Protein AF-A0A3C0CIH8-F1 (afdb_monomer_lite)

Secondary structure (DSSP, 8-state):
--TTSPPPPEEEEEEEEETT-HHHHHHHHHHTT---EEEEEEE---S-HHHHHTT----EEEEEEEEEEGGGGGGHHHH--

Foldseek 3Di:
DPPPPDPFDKDKDKDKAQPPCQVVLVVLCVVVVQPDKDKDKFFAAQPDPVCVVVVRRRRIIIIMITIDGPVCVVVVVVSVD

Structure (mmCIF, N/CA/C/O backbone):
data_AF-A0A3C0CIH8-F1
#
_entry.id   AF-A0A3C0CIH8-F1
#
loop_
_atom_site.group_PDB
_atom_site.id
_atom_site.type_symbol
_atom_site.label_atom_id
_atom_site.label_alt_id
_atom_site.label_comp_id
_atom_site.label_asym_id
_atom_site.label_entity_id
_atom_site.label_seq_id
_atom_site.pdbx_PDB_ins_code
_atom_site.Cartn_x
_atom_site.Cartn_y
_atom_site.Cartn_z
_atom_site.occupancy
_atom_site.B_iso_or_equiv
_atom_site.auth_seq_id
_atom_site.auth_comp_id
_atom_site.auth_asym_id
_atom_site.auth_atom_id
_atom_site.pdbx_PDB_model_num
ATOM 1 N N . MET A 1 1 ? 16.735 -12.079 -14.485 1.00 47.59 1 MET A N 1
ATOM 2 C CA . MET A 1 1 ? 18.129 -11.653 -14.750 1.00 47.59 1 MET A CA 1
ATOM 3 C C . MET A 1 1 ? 18.127 -10.542 -15.789 1.00 47.59 1 MET A C 1
ATOM 5 O O . MET A 1 1 ? 17.640 -10.748 -16.891 1.00 47.59 1 MET A O 1
ATOM 9 N N . ASN A 1 2 ? 18.613 -9.358 -15.431 1.00 52.41 2 ASN A N 1
ATOM 10 C CA . ASN A 1 2 ? 19.005 -8.296 -16.363 1.00 52.41 2 ASN A CA 1
ATOM 11 C C . ASN A 1 2 ? 20.446 -8.575 -16.843 1.00 52.41 2 ASN A C 1
ATOM 13 O O . ASN A 1 2 ? 21.229 -9.212 -16.142 1.00 52.41 2 ASN A O 1
ATOM 17 N N . LYS A 1 3 ? 20.809 -8.119 -18.045 1.00 62.66 3 LYS A N 1
ATOM 18 C CA . LYS A 1 3 ? 22.053 -8.508 -18.742 1.00 62.66 3 LYS A CA 1
ATOM 19 C C . LYS A 1 3 ? 23.374 -8.080 -18.055 1.00 62.66 3 LYS A C 1
ATOM 21 O O . LYS A 1 3 ? 24.431 -8.419 -18.562 1.00 62.66 3 LYS A O 1
ATOM 26 N N . ASN A 1 4 ? 23.322 -7.407 -16.898 1.00 62.34 4 ASN A N 1
ATOM 27 C CA . ASN A 1 4 ? 24.481 -6.802 -16.218 1.00 62.34 4 ASN A CA 1
ATOM 28 C C . ASN A 1 4 ? 24.770 -7.355 -14.807 1.00 62.34 4 ASN A C 1
ATOM 30 O O . ASN A 1 4 ? 25.511 -6.725 -14.059 1.00 62.34 4 ASN A O 1
ATOM 34 N N . GLY A 1 5 ? 24.173 -8.476 -14.386 1.00 57.41 5 GLY A N 1
ATOM 35 C CA . GLY A 1 5 ? 24.500 -9.116 -13.097 1.00 57.41 5 GLY A CA 1
ATOM 36 C C . GLY A 1 5 ? 24.151 -8.311 -11.831 1.00 57.41 5 GLY A C 1
ATOM 37 O O . GLY A 1 5 ? 24.360 -8.803 -10.726 1.00 57.41 5 GLY A O 1
ATOM 38 N N . ARG A 1 6 ? 23.591 -7.098 -11.955 1.00 62.12 6 ARG A N 1
ATOM 39 C CA . ARG A 1 6 ? 23.083 -6.314 -10.821 1.00 62.12 6 ARG A CA 1
ATOM 40 C C . ARG A 1 6 ? 21.699 -6.835 -10.432 1.00 62.12 6 ARG A C 1
ATOM 42 O O . ARG A 1 6 ? 20.827 -6.838 -11.303 1.00 62.12 6 ARG A O 1
ATOM 49 N N . PRO A 1 7 ? 21.457 -7.237 -9.172 1.00 65.94 7 PRO A N 1
ATOM 50 C CA . PRO A 1 7 ? 20.133 -7.678 -8.751 1.00 65.94 7 PRO A CA 1
ATOM 51 C C . PRO A 1 7 ? 19.098 -6.602 -9.093 1.00 65.94 7 PRO A C 1
ATOM 53 O O . PRO A 1 7 ? 19.364 -5.406 -8.971 1.00 65.94 7 PRO A O 1
ATOM 56 N N . ALA A 1 8 ? 17.940 -7.021 -9.601 1.00 76.00 8 ALA A N 1
ATOM 57 C CA . ALA A 1 8 ? 16.868 -6.089 -9.912 1.00 76.00 8 ALA A CA 1
ATOM 58 C C . ALA A 1 8 ? 16.390 -5.441 -8.605 1.00 76.00 8 ALA A C 1
ATOM 60 O O . ALA A 1 8 ? 15.906 -6.140 -7.718 1.00 76.00 8 ALA A O 1
ATOM 61 N N . THR A 1 9 ? 16.550 -4.123 -8.477 1.00 87.19 9 THR A N 1
ATOM 62 C CA . THR A 1 9 ? 16.084 -3.384 -7.301 1.00 87.19 9 THR A CA 1
ATOM 63 C C . THR A 1 9 ? 14.560 -3.327 -7.305 1.00 87.19 9 THR A C 1
ATOM 65 O O . THR A 1 9 ? 13.948 -2.857 -8.270 1.00 87.19 9 THR A O 1
ATOM 68 N N . VAL A 1 10 ? 13.959 -3.802 -6.219 1.00 87.75 10 VAL A N 1
ATOM 69 C CA . VAL A 1 10 ? 12.514 -3.786 -5.985 1.00 87.75 10 VAL A CA 1
ATOM 70 C C . VAL A 1 10 ? 12.217 -2.755 -4.901 1.00 87.75 10 VAL A C 1
ATOM 72 O O . VAL A 1 10 ? 12.906 -2.710 -3.886 1.00 87.75 10 VAL A O 1
ATOM 75 N N . GLY A 1 11 ? 11.211 -1.917 -5.134 1.00 89.44 11 GLY A N 1
ATOM 76 C CA . GLY A 1 11 ? 10.641 -1.010 -4.145 1.00 89.44 11 GLY A CA 1
ATOM 77 C C . GLY A 1 11 ? 9.341 -1.570 -3.571 1.00 89.44 11 GLY A C 1
ATOM 78 O O . GLY A 1 11 ? 8.603 -2.280 -4.258 1.00 89.44 11 GLY A O 1
ATOM 79 N N . LEU A 1 12 ? 9.054 -1.225 -2.316 1.00 91.00 12 LEU A N 1
ATOM 80 C CA . LEU A 1 12 ? 7.759 -1.456 -1.684 1.00 91.00 12 LEU A CA 1
ATOM 81 C C . LEU A 1 12 ? 6.987 -0.136 -1.662 1.00 91.00 12 LEU A C 1
ATOM 83 O O . LEU A 1 12 ? 7.380 0.799 -0.968 1.00 91.00 12 LEU A O 1
ATOM 87 N N . MET A 1 13 ? 5.893 -0.068 -2.414 1.00 90.50 13 MET A N 1
ATOM 88 C CA . MET A 1 13 ? 4.945 1.037 -2.326 1.00 90.50 13 MET A CA 1
ATOM 89 C C . MET A 1 13 ? 3.885 0.707 -1.274 1.00 90.50 13 MET A C 1
ATOM 91 O O . MET A 1 13 ? 3.293 -0.372 -1.309 1.00 90.50 13 MET A O 1
ATOM 95 N N . VAL A 1 14 ? 3.645 1.650 -0.362 1.00 92.25 14 VAL A N 1
ATOM 96 C CA . VAL A 1 14 ? 2.599 1.563 0.664 1.00 92.25 14 VAL A CA 1
ATOM 97 C C . VAL A 1 14 ? 1.561 2.640 0.381 1.00 92.25 14 VAL A C 1
ATOM 99 O O . VAL A 1 14 ? 1.869 3.829 0.430 1.00 92.25 14 VAL A O 1
ATOM 102 N N . THR A 1 15 ? 0.335 2.227 0.077 1.00 90.50 15 THR A N 1
ATOM 103 C CA . THR A 1 15 ? -0.782 3.129 -0.219 1.00 90.50 15 THR A CA 1
ATOM 104 C C . THR A 1 15 ? -1.786 3.067 0.926 1.00 90.50 15 THR A C 1
ATOM 106 O O . THR A 1 15 ? -2.322 2.001 1.212 1.00 90.50 15 THR A O 1
ATOM 109 N N . ILE A 1 16 ? -2.034 4.199 1.590 1.00 90.75 16 ILE A N 1
ATOM 110 C CA . ILE A 1 16 ? -2.991 4.322 2.700 1.00 90.75 16 ILE A CA 1
ATOM 111 C C . ILE A 1 16 ? -4.222 5.056 2.177 1.00 90.75 16 ILE A C 1
ATOM 113 O O . ILE A 1 16 ? -4.111 6.162 1.653 1.00 90.75 16 ILE A O 1
ATOM 117 N N . LEU A 1 17 ? -5.386 4.432 2.298 1.00 89.31 17 LEU A N 1
ATOM 118 C CA . LEU A 1 17 ? -6.638 4.877 1.691 1.00 89.31 17 LEU A CA 1
ATOM 119 C C . LEU A 1 17 ? -7.755 4.841 2.726 1.00 89.31 17 LEU A C 1
ATOM 121 O O . LEU A 1 17 ? -7.670 4.111 3.712 1.00 89.31 17 LEU A O 1
ATOM 125 N N . ASP A 1 18 ? -8.835 5.579 2.489 1.00 88.50 18 ASP A N 1
ATOM 126 C CA . ASP A 1 18 ? -10.065 5.376 3.260 1.00 88.50 18 ASP A CA 1
ATOM 127 C C . ASP A 1 18 ? -10.588 3.947 3.069 1.00 88.50 18 ASP A C 1
ATOM 129 O O . ASP A 1 18 ? -10.365 3.319 2.028 1.00 88.50 18 ASP A O 1
ATOM 133 N N . ARG A 1 19 ? -11.283 3.428 4.084 1.00 91.00 19 ARG A N 1
ATOM 134 C CA . ARG A 1 19 ? -11.913 2.105 4.035 1.00 91.00 19 ARG A CA 1
ATOM 135 C C . ARG A 1 19 ? -12.774 1.945 2.774 1.00 91.00 19 ARG A C 1
ATOM 137 O O . ARG A 1 19 ? -13.531 2.839 2.411 1.00 91.00 19 ARG A O 1
ATOM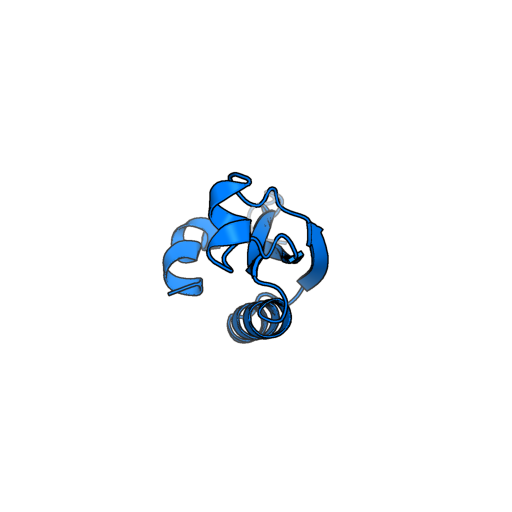 144 N N . GLY A 1 20 ? -12.683 0.779 2.140 1.00 91.50 20 GLY A N 1
ATOM 145 C CA . GLY A 1 20 ? -13.461 0.415 0.956 1.00 91.50 20 GLY A CA 1
ATOM 146 C C . GLY A 1 20 ? -12.828 0.843 -0.370 1.00 91.50 20 GLY A C 1
ATOM 147 O O . GLY A 1 20 ? -13.293 0.418 -1.422 1.00 91.50 20 GLY A O 1
ATOM 148 N N . LYS A 1 21 ? -11.756 1.647 -0.353 1.00 90.81 21 LYS A N 1
ATOM 149 C CA . LYS A 1 21 ? -11.052 2.085 -1.572 1.00 90.81 21 LYS A CA 1
ATOM 150 C C . LYS A 1 21 ? -9.868 1.189 -1.944 1.00 90.81 21 LYS A C 1
ATOM 152 O O . LYS A 1 21 ? -9.292 1.347 -3.021 1.00 90.81 21 LYS A O 1
ATOM 157 N N . GLY A 1 22 ? -9.471 0.259 -1.078 1.00 91.94 22 GLY A N 1
ATOM 158 C CA . GLY A 1 22 ? -8.262 -0.533 -1.287 1.00 91.94 22 GLY A CA 1
ATOM 159 C C . GLY A 1 22 ? -8.344 -1.508 -2.465 1.00 91.94 22 GLY A C 1
ATOM 160 O O . GLY A 1 22 ? -7.361 -1.666 -3.186 1.00 91.94 22 GLY A O 1
ATOM 161 N N . GLU A 1 23 ? -9.505 -2.118 -2.718 1.00 92.25 23 GLU A N 1
ATOM 162 C CA . GLU A 1 23 ? -9.691 -3.021 -3.867 1.00 92.25 23 GLU A CA 1
ATOM 163 C C . GLU A 1 23 ? -9.563 -2.281 -5.201 1.00 92.25 23 GLU A C 1
ATOM 165 O O . GLU A 1 23 ? -8.895 -2.764 -6.116 1.00 92.25 23 GLU A O 1
ATOM 170 N N . GLN A 1 24 ? -10.119 -1.069 -5.291 1.00 91.81 24 GLN A N 1
ATOM 171 C CA . GLN A 1 24 ? -9.960 -0.210 -6.464 1.00 91.81 24 GLN A CA 1
ATOM 172 C C . GLN A 1 24 ? -8.482 0.129 -6.704 1.00 91.81 24 GLN A C 1
ATOM 174 O O . GLN A 1 24 ? -8.002 0.043 -7.833 1.00 91.81 24 GLN A O 1
ATOM 179 N N . ALA A 1 25 ? -7.735 0.464 -5.650 1.00 89.81 25 ALA A N 1
ATOM 180 C CA . ALA A 1 25 ? -6.307 0.745 -5.770 1.00 89.81 25 ALA A CA 1
ATOM 181 C C . ALA A 1 25 ? -5.495 -0.487 -6.209 1.00 89.81 25 ALA A C 1
ATOM 183 O O . ALA A 1 25 ? -4.605 -0.367 -7.054 1.00 89.81 25 ALA A O 1
ATOM 184 N N . ALA A 1 26 ? -5.817 -1.675 -5.690 1.00 89.44 26 ALA A N 1
ATOM 185 C CA . ALA A 1 26 ? -5.191 -2.924 -6.124 1.00 89.44 26 ALA A CA 1
ATOM 186 C C . ALA A 1 26 ? -5.479 -3.221 -7.607 1.00 89.44 26 ALA A C 1
ATOM 188 O O . ALA A 1 26 ? -4.582 -3.641 -8.339 1.00 89.44 26 ALA A O 1
ATOM 189 N N . GLN A 1 27 ? -6.702 -2.948 -8.068 1.00 90.31 27 GLN A N 1
ATOM 190 C CA . GLN A 1 27 ? -7.094 -3.114 -9.466 1.00 90.31 27 GLN A CA 1
ATOM 191 C C . GLN A 1 27 ? -6.339 -2.151 -10.400 1.00 90.31 27 GLN A C 1
ATOM 193 O O . GLN A 1 27 ? -5.801 -2.597 -11.413 1.00 90.31 27 GLN A O 1
ATOM 198 N N . ILE A 1 28 ? -6.196 -0.873 -10.026 1.00 87.88 28 ILE A N 1
ATOM 199 C CA . ILE A 1 28 ? -5.386 0.103 -10.782 1.00 87.88 28 ILE A CA 1
ATOM 200 C C . ILE A 1 28 ? -3.938 -0.380 -10.907 1.00 87.88 28 ILE A C 1
ATOM 202 O O . ILE A 1 28 ? -3.338 -0.314 -11.979 1.00 87.88 28 ILE A O 1
ATOM 206 N N . CYS A 1 29 ? -3.354 -0.889 -9.822 1.00 86.56 29 CYS A N 1
ATOM 207 C CA . CYS A 1 29 ? -1.977 -1.368 -9.866 1.00 86.56 29 CYS A CA 1
ATOM 208 C C . CYS A 1 29 ? -1.828 -2.606 -10.771 1.00 86.56 29 CYS A C 1
ATOM 210 O O . CYS A 1 29 ? -0.887 -2.677 -11.570 1.00 86.56 29 CYS A O 1
ATOM 212 N N . LYS A 1 30 ? -2.801 -3.524 -10.724 1.00 86.94 30 LYS A N 1
ATOM 213 C CA . LYS A 1 30 ? -2.872 -4.699 -11.599 1.00 86.94 30 LYS A CA 1
ATOM 214 C C . LYS A 1 30 ? -2.933 -4.317 -13.079 1.00 86.94 30 LYS A C 1
ATOM 216 O O . LYS A 1 30 ? -2.194 -4.881 -13.884 1.00 86.94 30 LYS A O 1
ATOM 221 N N . GLU A 1 31 ? -3.762 -3.339 -13.442 1.00 88.12 31 GLU A N 1
ATOM 222 C CA . GLU A 1 31 ? -3.881 -2.823 -14.818 1.00 88.12 31 GLU A CA 1
ATOM 223 C C . GLU A 1 31 ? -2.569 -2.234 -15.345 1.00 88.12 31 GLU A C 1
ATOM 225 O O . GLU A 1 31 ? -2.301 -2.257 -16.547 1.00 88.12 31 GLU A O 1
ATOM 230 N N . ARG A 1 32 ? -1.702 -1.768 -14.444 1.00 83.06 32 ARG A N 1
ATOM 231 C CA . ARG A 1 32 ? -0.389 -1.206 -14.775 1.00 83.06 32 ARG A CA 1
ATOM 232 C C . ARG A 1 32 ? 0.754 -2.224 -14.696 1.00 83.06 32 ARG A C 1
ATOM 234 O O . ARG A 1 32 ? 1.918 -1.833 -14.648 1.00 83.06 32 ARG A O 1
ATOM 241 N N . ASN A 1 33 ? 0.439 -3.521 -14.756 1.00 85.00 33 ASN A N 1
ATOM 242 C CA . ASN A 1 33 ? 1.393 -4.637 -14.712 1.00 85.00 33 ASN A CA 1
ATOM 243 C C . ASN A 1 33 ? 2.233 -4.695 -13.429 1.00 85.00 33 ASN A C 1
ATOM 245 O O . ASN A 1 33 ? 3.369 -5.176 -13.445 1.00 85.00 33 ASN A O 1
ATOM 249 N N . LEU A 1 34 ? 1.678 -4.237 -12.310 1.00 84.69 34 LEU A N 1
ATOM 250 C CA . LEU A 1 34 ? 2.188 -4.574 -10.989 1.00 84.69 34 LEU A CA 1
ATOM 251 C C . LEU A 1 34 ? 1.411 -5.827 -10.550 1.00 84.69 34 LEU A C 1
ATOM 253 O O . LEU A 1 34 ? 0.197 -5.766 -10.431 1.00 84.69 34 LEU A O 1
ATOM 257 N N . PRO A 1 35 ? 2.034 -7.012 -10.436 1.00 74.75 35 PRO A N 1
ATOM 258 C CA . PRO A 1 35 ? 1.271 -8.251 -10.252 1.00 74.75 35 PRO A CA 1
ATOM 259 C C . PRO A 1 35 ? 1.031 -8.608 -8.781 1.00 74.75 35 PRO A C 1
ATOM 261 O O . PRO A 1 35 ? 0.161 -9.424 -8.488 1.00 74.75 35 PRO A O 1
ATOM 264 N N . PHE A 1 36 ? 1.820 -8.048 -7.859 1.00 86.19 36 PHE A N 1
ATOM 265 C CA . PHE A 1 36 ? 1.752 -8.387 -6.441 1.00 86.19 36 PHE A CA 1
ATOM 266 C C . PHE A 1 36 ? 1.211 -7.217 -5.628 1.00 86.19 36 PHE A C 1
ATOM 268 O O . PHE A 1 36 ? 1.888 -6.193 -5.480 1.00 86.19 36 PHE A O 1
ATOM 275 N N . HIS A 1 37 ? 0.023 -7.434 -5.062 1.00 89.38 37 HIS A N 1
ATOM 276 C CA . HIS A 1 37 ? -0.651 -6.534 -4.137 1.00 89.38 37 HIS A CA 1
ATOM 277 C C . HIS A 1 37 ? -1.129 -7.306 -2.920 1.00 89.38 37 HIS A C 1
ATOM 279 O O . HIS A 1 37 ? -1.693 -8.392 -3.049 1.00 89.38 37 HIS A O 1
ATOM 285 N N . PHE A 1 38 ? -0.943 -6.724 -1.745 1.00 92.69 38 PHE A N 1
ATOM 286 C CA . PHE A 1 38 ? -1.492 -7.234 -0.501 1.00 92.69 38 PHE A CA 1
ATOM 287 C C . PHE A 1 38 ? -2.290 -6.125 0.174 1.00 92.69 38 PHE A C 1
ATOM 289 O O . PHE A 1 38 ? -1.745 -5.065 0.474 1.00 92.69 38 PHE A O 1
ATOM 296 N N . LEU A 1 39 ? -3.582 -6.366 0.381 1.00 93.56 39 LEU A N 1
ATOM 297 C CA . LEU A 1 39 ? -4.479 -5.445 1.066 1.00 93.56 39 LEU A CA 1
ATOM 298 C C . LEU A 1 39 ? -4.651 -5.892 2.514 1.00 93.56 39 LEU A C 1
ATOM 300 O O . LEU A 1 39 ? -4.959 -7.053 2.781 1.00 93.56 39 LEU A O 1
ATOM 304 N N . CYS A 1 40 ? -4.495 -4.959 3.444 1.00 94.31 40 CYS A N 1
ATOM 305 C CA . CYS A 1 40 ? -4.874 -5.159 4.830 1.00 94.31 40 CYS A CA 1
ATOM 306 C C . CYS A 1 40 ? -5.654 -3.963 5.369 1.00 94.31 40 CYS A C 1
ATOM 308 O O . CYS A 1 40 ? -5.693 -2.876 4.789 1.00 94.31 40 CYS A O 1
ATOM 310 N N . PHE A 1 41 ? -6.300 -4.179 6.506 1.00 94.19 41 PHE A N 1
ATOM 311 C CA . PHE A 1 41 ? -7.033 -3.134 7.191 1.00 94.19 41 PHE A CA 1
ATOM 312 C C . PHE A 1 41 ? -6.108 -2.399 8.159 1.00 94.19 41 PHE A C 1
ATOM 314 O O . PHE A 1 41 ? -5.528 -2.997 9.061 1.00 94.19 41 PHE A O 1
ATOM 321 N N . GLY A 1 42 ? -5.993 -1.089 7.969 1.00 89.19 42 GLY A N 1
ATOM 322 C CA . GLY A 1 42 ? -5.339 -0.164 8.880 1.00 89.19 42 GLY A CA 1
ATOM 323 C C . GLY A 1 42 ? -6.334 0.593 9.757 1.00 89.19 42 GLY A C 1
ATOM 324 O O . GLY A 1 42 ? -7.526 0.719 9.443 1.00 89.19 42 GLY A O 1
ATOM 325 N N . LEU A 1 43 ? -5.803 1.123 10.854 1.00 86.81 43 LEU A N 1
ATOM 326 C CA . LEU A 1 43 ? -6.452 2.099 11.716 1.00 86.81 43 LEU A CA 1
ATOM 327 C C . LEU A 1 43 ? -5.539 3.329 11.774 1.00 86.81 43 LEU A C 1
ATOM 329 O O . LEU A 1 43 ? -4.378 3.220 12.160 1.00 86.81 43 LEU A O 1
ATOM 333 N N . GLY A 1 44 ? -6.038 4.476 11.333 1.00 79.88 44 GLY A N 1
ATOM 334 C CA . GLY A 1 44 ? -5.362 5.763 11.444 1.00 79.88 44 GLY A CA 1
ATOM 335 C C . GLY A 1 44 ? -5.820 6.524 12.683 1.00 79.88 44 GLY A C 1
ATOM 336 O O . GLY A 1 44 ? -6.845 6.210 13.284 1.00 79.88 44 GLY A O 1
ATOM 337 N N . THR A 1 45 ? -5.090 7.571 13.046 1.00 71.31 45 THR A N 1
ATOM 338 C CA . THR A 1 45 ? -5.570 8.539 14.030 1.00 71.31 45 THR A CA 1
ATOM 339 C C . THR A 1 45 ? -6.521 9.486 13.312 1.00 71.31 45 THR A C 1
ATOM 341 O O . THR A 1 45 ? -6.088 10.242 12.441 1.00 71.31 45 THR A O 1
ATOM 344 N N . ALA A 1 46 ? -7.814 9.444 13.631 1.00 64.19 46 ALA A N 1
ATOM 345 C CA . ALA A 1 46 ? -8.694 10.557 13.295 1.00 64.19 46 ALA A CA 1
ATOM 346 C C . ALA A 1 46 ? -8.064 11.773 13.966 1.00 64.19 46 ALA A C 1
ATOM 348 O O . ALA A 1 46 ? -7.784 11.748 15.165 1.00 64.19 46 ALA A O 1
ATOM 349 N N . ALA A 1 47 ? -7.687 12.774 13.181 1.00 62.12 47 ALA A N 1
ATOM 350 C CA . ALA A 1 47 ? -6.900 13.874 13.703 1.00 62.12 47 ALA A CA 1
ATOM 351 C C . ALA A 1 47 ? -7.799 14.798 14.542 1.00 62.12 47 ALA A C 1
ATOM 353 O O . ALA A 1 47 ? -8.237 15.815 14.035 1.00 62.12 47 ALA A O 1
ATOM 354 N 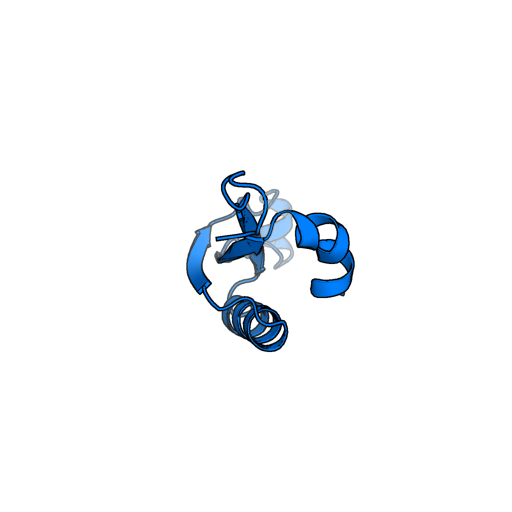N . SER A 1 48 ? -8.027 14.473 15.821 1.00 61.09 48 SER A N 1
ATOM 355 C CA . SER A 1 48 ? -8.732 15.283 16.838 1.00 61.09 48 SER A CA 1
ATOM 356 C C . SER A 1 48 ? -10.223 14.977 17.048 1.00 61.09 48 SER A C 1
ATOM 358 O O . SER A 1 48 ? -10.982 14.829 16.094 1.00 61.09 48 SER A O 1
ATOM 360 N N . ASP A 1 49 ? -10.645 14.997 18.320 1.00 61.03 49 ASP A N 1
ATOM 361 C CA . ASP A 1 49 ? -12.030 14.832 18.801 1.00 61.03 49 ASP A CA 1
ATOM 362 C C . ASP A 1 49 ? -13.017 15.834 18.167 1.00 61.03 49 ASP A C 1
ATOM 364 O O . ASP A 1 49 ? -14.210 15.564 18.051 1.00 61.03 49 ASP A O 1
ATOM 368 N N . LEU A 1 50 ? -12.520 16.984 17.694 1.00 70.31 50 LEU A N 1
ATOM 369 C CA . LEU A 1 50 ? -13.304 17.970 16.942 1.00 70.31 50 LEU A CA 1
ATOM 370 C C . LEU A 1 50 ? -13.758 17.411 15.578 1.00 70.31 50 LEU A C 1
ATOM 372 O O . LEU A 1 50 ? -14.871 17.685 15.136 1.00 70.31 50 LEU A O 1
ATOM 376 N N . LEU A 1 51 ? -12.935 16.587 14.923 1.00 65.19 51 LEU A N 1
ATOM 377 C CA . LEU A 1 51 ? -13.288 15.971 13.644 1.00 65.19 51 LEU A CA 1
ATOM 378 C C . LEU A 1 51 ? -14.385 14.922 13.806 1.00 65.19 51 LEU A C 1
ATOM 380 O O . LEU A 1 51 ? -15.270 14.852 12.960 1.00 65.19 51 LEU A O 1
ATOM 384 N N . ASP A 1 52 ? -14.386 14.155 14.893 1.00 65.50 52 ASP A N 1
ATOM 385 C CA . ASP A 1 52 ? -15.444 13.170 15.136 1.00 65.50 52 ASP A CA 1
ATOM 386 C C . 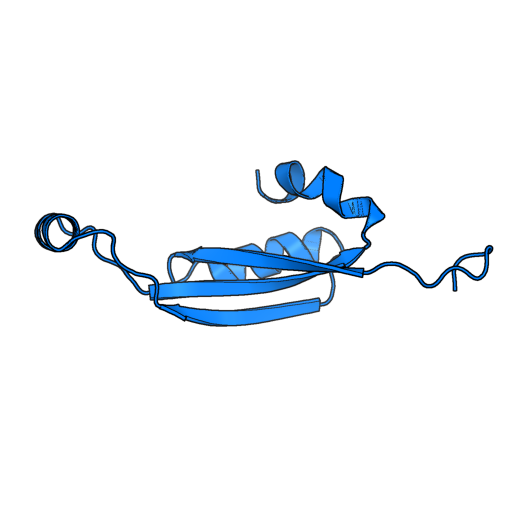ASP A 1 52 ? -16.808 13.841 15.379 1.00 65.50 52 ASP A C 1
ATOM 388 O O . ASP A 1 52 ? -17.812 13.4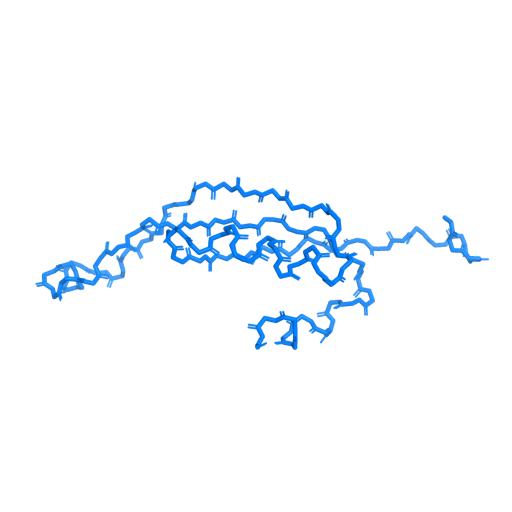20 14.804 1.00 65.50 52 ASP A O 1
ATOM 392 N N . TYR A 1 53 ? -16.851 14.962 16.115 1.00 66.94 53 TYR A N 1
ATOM 393 C CA . TYR A 1 53 ? -18.091 15.729 16.320 1.00 66.94 53 TYR A CA 1
ATOM 394 C C . TYR A 1 53 ? -18.666 16.359 15.041 1.00 66.94 53 TYR A C 1
ATOM 396 O O . TYR A 1 53 ? -19.869 16.606 14.970 1.00 66.94 53 TYR A O 1
ATOM 404 N N . LEU A 1 54 ? -17.837 16.593 14.021 1.00 70.62 54 LEU A N 1
ATOM 405 C CA . LEU A 1 54 ? -18.269 17.077 12.704 1.00 70.62 54 LEU A CA 1
ATOM 406 C C . LEU A 1 54 ? -18.630 15.942 11.724 1.00 70.62 54 LEU A C 1
ATOM 408 O O . LEU A 1 54 ? -18.992 16.224 10.583 1.00 70.62 54 LEU A O 1
ATOM 412 N N . GLY A 1 55 ? -18.537 14.673 12.140 1.00 58.03 55 GLY A N 1
ATOM 413 C CA . GLY A 1 55 ? -18.777 13.504 11.285 1.00 58.03 55 GLY A CA 1
ATOM 414 C C . GLY A 1 55 ? -17.577 13.093 10.421 1.00 58.03 55 GLY A C 1
ATOM 415 O O . GLY A 1 55 ? -17.756 12.452 9.388 1.00 58.03 55 GLY A O 1
ATOM 416 N N . LEU A 1 56 ? -16.358 13.474 10.816 1.00 57.47 56 LEU A N 1
ATOM 417 C CA . LEU A 1 56 ? -15.119 13.349 10.034 1.00 57.47 56 LEU A CA 1
ATOM 418 C C . LEU A 1 56 ? -14.065 12.410 10.657 1.00 57.47 56 LEU A C 1
ATOM 420 O O . LEU A 1 56 ? -12.926 12.391 10.191 1.00 57.47 56 LEU A O 1
ATOM 424 N N . GLY A 1 57 ? -14.385 11.626 11.690 1.00 64.31 57 GLY A N 1
ATOM 425 C CA . GLY A 1 57 ? -13.401 10.776 12.378 1.00 64.31 57 GLY A CA 1
ATOM 426 C C . GLY A 1 57 ? -13.308 9.333 11.887 1.00 64.31 57 GLY A C 1
ATOM 427 O O . GLY A 1 57 ? -12.999 8.425 12.658 1.00 64.31 57 GLY A O 1
ATOM 428 N N . GLU A 1 58 ? -13.514 9.077 10.591 1.00 69.38 58 GLU A N 1
ATOM 429 C CA . GLU A 1 58 ? -13.308 7.726 10.067 1.00 69.38 58 GLU A CA 1
ATOM 430 C C . GLU A 1 58 ? -11.816 7.333 10.077 1.00 69.38 58 GLU A C 1
ATOM 432 O O . GLU A 1 58 ? -11.019 7.632 9.181 1.00 69.38 58 GLU A O 1
ATOM 437 N N . THR A 1 59 ? -11.449 6.614 11.137 1.00 81.19 59 THR A N 1
ATOM 438 C CA . THR A 1 59 ? -10.117 6.053 11.403 1.00 81.19 59 THR A CA 1
ATOM 439 C C . THR A 1 59 ? -9.823 4.805 10.585 1.00 81.19 59 THR A C 1
ATOM 441 O O . THR A 1 59 ? -8.671 4.391 10.462 1.00 81.19 59 THR A O 1
ATOM 444 N N . LYS A 1 60 ? -10.852 4.170 10.026 1.00 88.81 60 LYS A N 1
ATOM 445 C CA . LYS A 1 60 ? -10.714 2.934 9.263 1.00 88.81 60 LYS A CA 1
ATOM 446 C C . LYS A 1 60 ? -10.044 3.230 7.924 1.00 88.81 60 LYS A C 1
ATOM 448 O O . LYS A 1 60 ? -10.569 3.989 7.115 1.00 88.81 60 LYS A O 1
ATOM 453 N N . LYS A 1 61 ? -8.901 2.591 7.681 1.00 90.31 61 LYS A N 1
ATOM 454 C CA . LYS A 1 61 ? -8.128 2.735 6.445 1.00 90.31 61 LYS A CA 1
ATOM 455 C C . LYS A 1 61 ? -7.911 1.392 5.771 1.00 90.31 61 LYS A C 1
ATOM 457 O O . LYS A 1 61 ? -7.729 0.384 6.452 1.00 90.31 61 LYS A O 1
ATOM 462 N N . ASP A 1 62 ? -7.893 1.368 4.452 1.00 93.31 62 ASP A N 1
ATOM 463 C CA . ASP A 1 62 ? -7.294 0.267 3.702 1.00 93.31 62 ASP A CA 1
ATOM 464 C C . ASP A 1 62 ? -5.818 0.587 3.465 1.00 93.31 62 ASP A C 1
ATOM 466 O O . ASP A 1 62 ? -5.464 1.722 3.148 1.00 93.31 62 ASP A O 1
ATOM 470 N N . VAL A 1 63 ? -4.949 -0.407 3.629 1.00 93.81 63 VAL A N 1
ATOM 471 C CA . VAL A 1 63 ? -3.520 -0.291 3.337 1.00 93.81 63 VAL A CA 1
ATOM 472 C C . VAL A 1 63 ? -3.174 -1.312 2.267 1.00 93.81 63 VAL A C 1
ATOM 474 O O . VAL A 1 63 ? -3.383 -2.509 2.455 1.00 93.81 63 VAL A O 1
ATOM 477 N N . VAL A 1 64 ? -2.655 -0.838 1.138 1.00 93.88 64 VAL A N 1
ATOM 478 C CA . VAL A 1 64 ? -2.252 -1.678 0.009 1.00 93.88 64 VAL A CA 1
ATOM 479 C C . VAL A 1 64 ? -0.737 -1.645 -0.123 1.00 93.88 64 VAL A C 1
ATOM 481 O O . VAL A 1 64 ? -0.131 -0.586 -0.284 1.00 93.88 64 VAL A O 1
ATOM 484 N N . PHE A 1 65 ? -0.130 -2.822 -0.060 1.00 93.94 65 PHE A N 1
ATOM 485 C CA . PHE A 1 65 ? 1.289 -3.042 -0.288 1.00 93.94 65 PHE A CA 1
ATOM 486 C C . PHE A 1 65 ? 1.493 -3.544 -1.709 1.00 93.94 65 PHE A C 1
ATOM 488 O O . PHE A 1 65 ? 0.915 -4.561 -2.087 1.00 93.94 65 PHE A O 1
ATOM 495 N N . SER A 1 66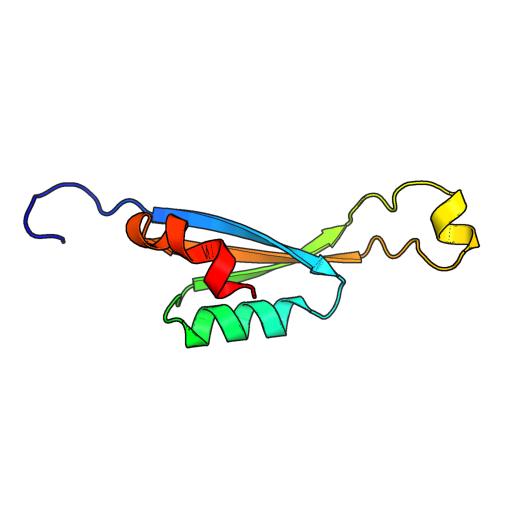 ? 2.343 -2.867 -2.474 1.00 91.50 66 SER A N 1
ATOM 496 C CA . SER A 1 66 ? 2.594 -3.181 -3.880 1.00 91.50 66 SER A CA 1
ATOM 497 C C . SER A 1 66 ? 4.091 -3.266 -4.142 1.00 91.50 66 SER A C 1
ATOM 499 O O . SER A 1 66 ? 4.834 -2.340 -3.811 1.00 91.50 66 SER A O 1
ATOM 501 N N . LEU A 1 67 ? 4.544 -4.358 -4.759 1.00 90.25 67 LEU A N 1
ATOM 502 C CA . LEU A 1 67 ? 5.933 -4.461 -5.209 1.00 90.25 67 LEU A CA 1
ATOM 503 C C . LEU A 1 67 ? 6.085 -3.779 -6.566 1.00 90.25 67 LEU A C 1
ATOM 505 O O . LEU A 1 67 ? 5.346 -4.080 -7.504 1.00 90.25 67 LEU A O 1
ATOM 509 N N . ILE A 1 68 ? 7.067 -2.886 -6.672 1.00 88.81 68 ILE A N 1
ATOM 510 C CA . ILE A 1 68 ? 7.349 -2.136 -7.896 1.00 88.81 68 ILE A CA 1
ATOM 511 C C . ILE A 1 68 ? 8.817 -2.300 -8.303 1.00 88.81 68 ILE A C 1
ATOM 513 O O . ILE A 1 68 ? 9.700 -2.342 -7.443 1.00 88.81 68 ILE A O 1
ATOM 517 N N . PRO A 1 69 ? 9.141 -2.360 -9.602 1.00 87.81 69 PRO A N 1
ATOM 518 C CA . PRO A 1 69 ? 10.517 -2.183 -10.042 1.00 87.81 69 PRO A CA 1
ATOM 519 C C . PRO A 1 69 ? 10.991 -0.770 -9.683 1.00 87.81 69 PRO A C 1
ATOM 521 O O . PRO A 1 69 ? 10.299 0.203 -9.965 1.00 87.81 69 PRO A O 1
ATOM 524 N N . TRP A 1 70 ? 12.190 -0.626 -9.113 1.00 85.31 70 TRP A N 1
ATOM 525 C CA . TRP A 1 70 ? 12.699 0.691 -8.691 1.00 85.31 70 TRP A CA 1
ATOM 526 C C . TRP A 1 70 ? 12.748 1.723 -9.830 1.00 85.31 70 TRP A C 1
ATOM 528 O O . TRP A 1 70 ? 12.491 2.901 -9.621 1.00 85.31 70 TRP A O 1
ATOM 538 N N . LYS A 1 71 ? 13.002 1.266 -11.062 1.00 83.38 71 LYS A N 1
ATOM 539 C CA . LYS A 1 71 ? 12.966 2.095 -12.281 1.00 83.38 71 LYS A CA 1
ATOM 540 C C . LYS A 1 71 ? 11.613 2.777 -12.540 1.00 83.38 71 LYS A C 1
ATOM 542 O O . LYS A 1 71 ? 11.566 3.759 -13.267 1.00 83.38 71 LYS A O 1
ATOM 547 N N . ASP A 1 72 ? 10.531 2.242 -11.977 1.00 82.44 72 ASP A N 1
ATOM 548 C CA . ASP A 1 72 ? 9.170 2.737 -12.167 1.00 82.44 72 ASP A CA 1
ATOM 549 C C . ASP A 1 72 ? 8.718 3.609 -10.976 1.00 82.44 72 ASP A C 1
ATOM 551 O O . ASP A 1 72 ? 7.630 4.181 -11.015 1.00 82.44 72 ASP A O 1
ATOM 555 N N . ALA A 1 73 ? 9.564 3.777 -9.946 1.00 80.44 73 ALA A N 1
ATOM 556 C CA . ALA A 1 73 ? 9.266 4.580 -8.758 1.00 80.44 73 ALA A CA 1
ATOM 557 C C . ALA A 1 73 ? 9.024 6.067 -9.084 1.00 80.44 73 ALA A C 1
ATOM 559 O O . ALA A 1 73 ? 8.154 6.702 -8.496 1.00 80.44 73 ALA A O 1
ATOM 560 N N . GLU A 1 74 ? 9.727 6.623 -10.073 1.00 78.56 74 GLU A N 1
ATOM 561 C CA . GLU A 1 74 ? 9.526 8.016 -10.506 1.00 78.56 74 GLU A CA 1
ATOM 562 C C . GLU A 1 74 ? 8.163 8.239 -11.181 1.00 78.56 74 GLU A C 1
ATOM 564 O O . GLU A 1 74 ? 7.672 9.363 -11.244 1.00 78.56 74 GLU A O 1
ATOM 569 N N . ARG A 1 75 ? 7.519 7.172 -11.672 1.00 75.38 75 ARG A N 1
ATOM 570 C CA . ARG A 1 75 ? 6.217 7.248 -12.350 1.00 75.38 75 ARG A CA 1
ATOM 571 C C . ARG A 1 75 ? 5.042 7.174 -11.382 1.00 75.38 75 ARG A C 1
ATOM 573 O O . ARG A 1 75 ? 3.924 7.450 -11.808 1.00 75.38 75 ARG A O 1
ATOM 580 N N . LEU A 1 76 ? 5.277 6.843 -10.108 1.00 74.62 76 LEU A N 1
ATOM 581 C CA . LEU A 1 76 ? 4.236 6.643 -9.093 1.00 74.62 76 LEU A CA 1
ATOM 582 C C . LEU A 1 76 ? 3.193 7.773 -9.011 1.00 74.62 76 LEU A C 1
ATOM 584 O O . LEU A 1 76 ? 2.010 7.438 -8.956 1.00 74.62 76 LEU A O 1
ATOM 588 N N . PRO A 1 77 ? 3.551 9.075 -9.078 1.00 68.56 77 PRO A N 1
ATOM 589 C CA . PRO A 1 77 ? 2.553 10.148 -9.051 1.00 68.56 77 PRO A CA 1
ATOM 590 C C . PRO A 1 77 ? 1.551 10.066 -10.211 1.00 68.56 77 PRO A C 1
ATOM 592 O O . PRO A 1 77 ? 0.371 10.335 -10.029 1.00 68.56 77 PRO A O 1
ATOM 595 N N . ALA A 1 78 ? 1.996 9.625 -11.391 1.00 6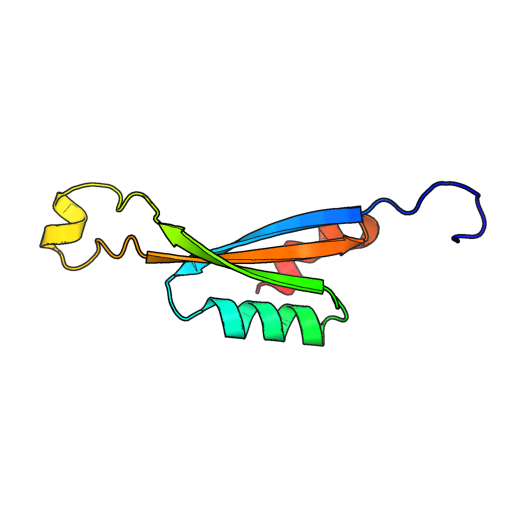3.31 78 ALA A N 1
ATOM 596 C CA . ALA A 1 78 ? 1.145 9.428 -12.565 1.00 63.31 78 ALA A CA 1
ATOM 597 C C . ALA A 1 78 ? 0.395 8.079 -12.559 1.00 63.31 78 ALA A C 1
ATOM 599 O O . ALA A 1 78 ? -0.466 7.843 -13.411 1.00 63.31 78 ALA A O 1
ATOM 600 N N . LEU A 1 79 ? 0.737 7.163 -11.641 1.00 61.22 79 LEU A N 1
ATOM 601 C CA . LEU A 1 79 ? 0.020 5.895 -11.463 1.00 61.22 79 LEU A CA 1
ATOM 602 C C . LEU A 1 79 ? -1.239 6.053 -10.597 1.00 61.22 79 LEU A C 1
ATOM 604 O O . LEU A 1 79 ? -2.142 5.227 -10.717 1.00 61.22 79 LEU A O 1
ATOM 608 N N . LEU A 1 80 ? -1.283 7.094 -9.758 1.00 59.12 80 LEU A N 1
ATOM 609 C CA . LEU A 1 80 ? -2.316 7.341 -8.743 1.00 59.12 80 LEU A CA 1
ATOM 610 C C . LEU A 1 80 ? -3.209 8.567 -9.037 1.00 59.12 80 LEU A C 1
ATOM 612 O O . LEU A 1 80 ? -4.091 8.859 -8.230 1.00 59.12 80 LEU A O 1
ATOM 616 N N . ALA A 1 81 ? -2.959 9.275 -10.145 1.00 54.50 81 ALA A N 1
ATOM 617 C CA . ALA A 1 81 ? -3.733 10.426 -10.625 1.00 54.50 81 ALA A CA 1
ATOM 618 C C . ALA A 1 81 ? -4.830 10.023 -11.619 1.00 54.50 81 ALA A C 1
ATOM 620 O O . ALA A 1 81 ? -4.610 9.038 -12.369 1.00 54.50 81 ALA A O 1
#

pLDDT: mean 79.68, std 12.95, range [47.59, 94.31]

Radius of gyration: 16.28 Å; chains: 1; bounding box: 43×30×38 Å

Sequence (81 aa):
MNKNGRPATVGLMVTILDRGKGEQAAQICKERNLPFHFLCFGLGTAASDLLDYLGLGETKKDVVFSLIPWKDAERLPALLA